Protein AF-A0A9D4J4B9-F1 (afdb_monomer)

Nearest PDB structures (foldseek):
  5hxy-assembly2_B  TM=6.869E-01  e=1.549E-01  Thermoplasma acidophilum DSM 1728
  5hxy-assembly3_C  TM=6.856E-01  e=2.153E-01  Thermo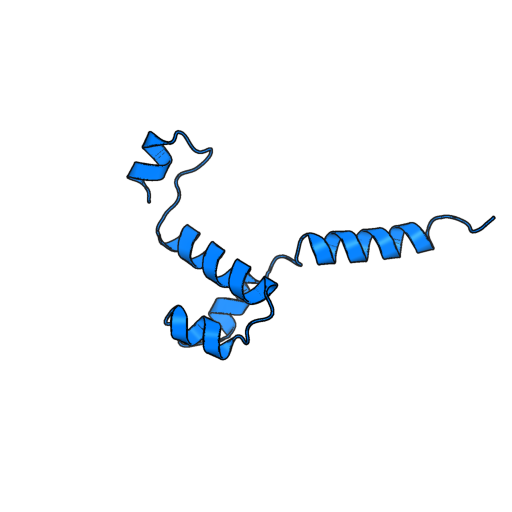plasma acidophilum DSM 1728
  5hxy-assembly5_E  TM=6.901E-01  e=2.153E-01  Thermoplasma acidophilum DSM 1728
  2a3v-assembly1_A  TM=7.757E-01  e=9.806E-01  Vibrio cholerae O1 biovar El Tor str. N16961
  6emy-assembly1_A  TM=5.906E-01  e=4.446E-01  Enterococcus faecalis

Solvent-accessible surface area (backbone atoms only — not comparable to full-atom values): 4622 Å² total; per-residue (Å²): 81,49,66,59,25,56,75,68,66,48,100,55,78,40,44,68,66,52,56,51,51,52,52,53,45,54,43,49,75,71,66,51,56,65,69,57,55,24,61,78,72,68,48,92,55,70,66,72,52,52,67,65,58,74,60,74,49,71,65,54,49,49,50,53,51,50,55,52,50,64,72,69,52,82,86,127

Organism: Dreissena polymorpha (NCBI:txid45954)

Radius of gyration: 17.44 Å; Cα contacts (8 Å, |Δi|>4): 42; chains: 1; bounding box: 39×38×41 Å

Structure (mmCIF, N/CA/C/O backbone):
data_AF-A0A9D4J4B9-F1
#
_entry.id   AF-A0A9D4J4B9-F1
#
loop_
_atom_site.group_PDB
_atom_site.id
_atom_site.type_symbol
_atom_site.label_atom_id
_atom_site.label_alt_id
_atom_site.label_comp_id
_atom_site.label_asym_id
_atom_site.label_entity_id
_atom_site.label_seq_id
_atom_site.pdbx_PDB_ins_code
_atom_site.Cartn_x
_atom_site.Cartn_y
_atom_site.Cartn_z
_atom_site.occupancy
_atom_site.B_iso_or_equiv
_atom_si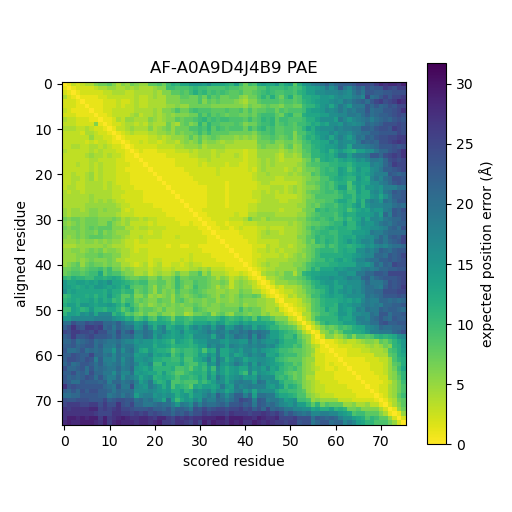te.auth_seq_id
_atom_site.auth_comp_id
_atom_site.auth_asym_id
_atom_site.auth_atom_id
_atom_site.pdbx_PDB_model_num
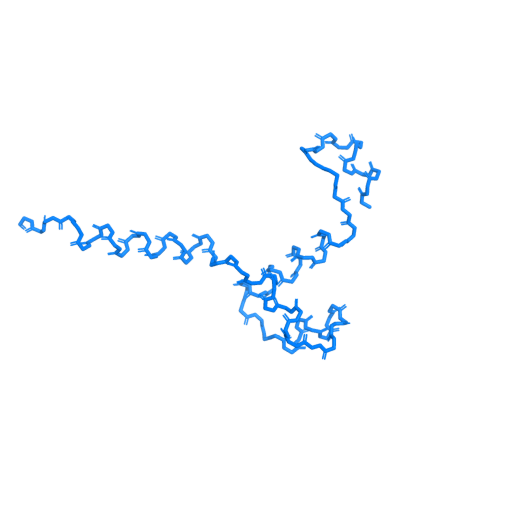ATOM 1 N N . MET A 1 1 ? 11.978 2.333 -12.036 1.00 84.00 1 MET A N 1
ATOM 2 C CA . MET A 1 1 ? 11.436 3.509 -11.315 1.00 84.00 1 MET A CA 1
ATOM 3 C C . MET A 1 1 ? 12.383 4.6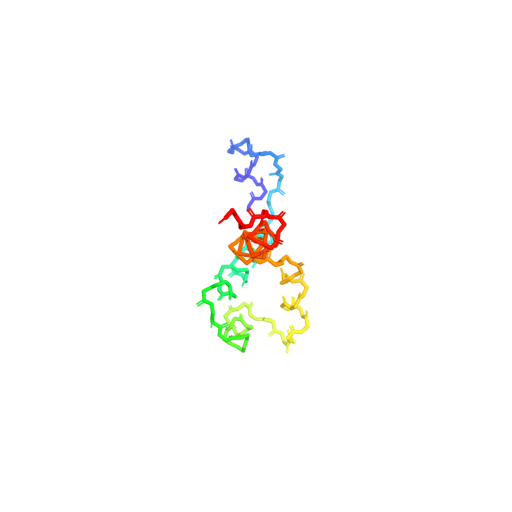92 -11.217 1.00 84.00 1 MET A C 1
ATOM 5 O O . MET A 1 1 ? 11.923 5.787 -11.497 1.00 84.00 1 MET A O 1
ATOM 9 N N . LYS A 1 2 ? 13.675 4.517 -10.894 1.00 79.50 2 LYS A N 1
ATOM 10 C CA . LYS A 1 2 ? 14.603 5.653 -10.711 1.00 79.50 2 LYS A CA 1
ATOM 11 C C . LYS A 1 2 ? 14.597 6.643 -11.891 1.00 79.50 2 LYS A C 1
ATOM 13 O O . LYS A 1 2 ? 14.354 7.829 -11.681 1.00 79.50 2 LYS A O 1
ATOM 18 N N . ASN A 1 3 ? 14.750 6.144 -13.119 1.00 86.81 3 ASN A N 1
ATOM 19 C CA . ASN A 1 3 ? 14.758 6.978 -14.330 1.00 86.81 3 ASN A CA 1
ATOM 20 C C . ASN A 1 3 ? 13.403 7.658 -14.570 1.00 86.81 3 ASN A C 1
ATOM 22 O O . ASN A 1 3 ? 13.361 8.868 -14.737 1.00 86.81 3 ASN A O 1
ATOM 26 N N . ILE A 1 4 ? 12.298 6.911 -14.476 1.00 88.62 4 ILE A N 1
ATOM 27 C CA . ILE A 1 4 ? 10.934 7.445 -14.641 1.00 88.62 4 ILE A CA 1
ATOM 28 C C . ILE A 1 4 ? 10.655 8.559 -13.623 1.00 88.62 4 ILE A C 1
ATOM 30 O O . ILE A 1 4 ? 10.224 9.635 -14.010 1.00 88.62 4 ILE A O 1
ATOM 34 N N . SER A 1 5 ? 10.969 8.347 -12.338 1.00 86.19 5 SER A N 1
ATOM 35 C CA . SER A 1 5 ? 10.760 9.361 -11.291 1.00 86.19 5 SER A CA 1
ATOM 36 C C . SER A 1 5 ? 11.589 10.630 -11.503 1.00 86.19 5 SER A C 1
ATOM 38 O O . SER A 1 5 ? 11.154 11.717 -11.141 1.00 86.19 5 SER A O 1
ATOM 40 N N . THR A 1 6 ? 12.762 10.487 -12.127 1.00 85.31 6 THR A N 1
ATOM 41 C CA . THR A 1 6 ? 13.657 11.604 -12.443 1.00 85.31 6 THR A CA 1
ATOM 42 C C . THR A 1 6 ? 13.151 12.378 -13.662 1.00 85.31 6 THR A C 1
ATOM 44 O O . THR A 1 6 ? 13.081 13.601 -13.616 1.00 85.31 6 THR A O 1
ATOM 47 N N . ILE A 1 7 ? 12.733 11.678 -14.722 1.00 91.88 7 ILE A N 1
ATOM 48 C CA . ILE A 1 7 ? 12.146 12.283 -15.930 1.00 91.88 7 ILE A CA 1
ATOM 49 C C . ILE A 1 7 ? 10.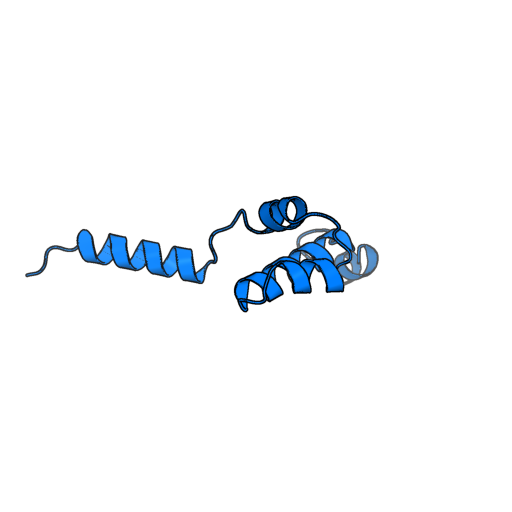837 13.006 -15.587 1.00 91.88 7 ILE A C 1
ATOM 51 O O . ILE A 1 7 ? 10.615 14.127 -16.031 1.00 91.88 7 ILE A O 1
ATOM 55 N N . ALA A 1 8 ? 10.006 12.399 -14.738 1.00 90.44 8 ALA A N 1
ATOM 56 C CA . ALA A 1 8 ? 8.747 12.971 -14.271 1.00 90.44 8 ALA A CA 1
ATOM 57 C C . ALA A 1 8 ? 8.915 14.094 -13.225 1.00 90.44 8 ALA A C 1
ATOM 59 O O . ALA A 1 8 ? 7.912 14.610 -12.743 1.00 90.44 8 ALA A O 1
ATOM 60 N N . LYS A 1 9 ? 10.155 14.465 -12.858 1.00 90.75 9 LYS A N 1
ATOM 61 C CA . LYS A 1 9 ? 10.474 15.520 -11.876 1.00 90.75 9 LYS A CA 1
ATOM 62 C C . LYS A 1 9 ? 9.710 15.378 -10.549 1.00 90.75 9 LYS A C 1
ATOM 64 O O . LYS A 1 9 ? 9.244 16.362 -9.980 1.00 90.75 9 LYS A O 1
ATOM 69 N N . LEU A 1 10 ? 9.574 14.147 -10.052 1.00 87.56 10 LEU A N 1
ATOM 70 C CA . LEU A 1 10 ? 8.929 13.900 -8.762 1.00 87.56 10 LEU A CA 1
ATOM 71 C C . LEU A 1 10 ? 9.795 14.431 -7.609 1.00 87.56 10 LEU A C 1
ATOM 73 O O . LEU A 1 10 ? 11.017 14.510 -7.722 1.00 87.56 10 LEU A O 1
ATOM 77 N N . SER A 1 11 ? 9.161 14.732 -6.473 1.00 87.31 11 SER A N 1
ATOM 78 C CA . SER A 1 11 ? 9.817 15.280 -5.271 1.00 87.31 11 SER A CA 1
ATOM 79 C C . SER A 1 11 ? 10.922 14.391 -4.689 1.00 87.31 11 SER A C 1
ATOM 81 O O . SER A 1 11 ? 11.773 14.869 -3.945 1.00 87.31 11 SER A O 1
ATOM 83 N N . GLN A 1 12 ? 10.929 13.101 -5.029 1.00 84.69 12 GLN A N 1
ATOM 84 C CA . GLN A 1 12 ? 11.976 12.162 -4.649 1.00 84.69 12 GLN A CA 1
ATOM 85 C C . GLN A 1 12 ? 12.151 11.055 -5.690 1.00 84.69 12 GLN A C 1
ATOM 87 O O . GLN A 1 12 ? 11.277 10.782 -6.519 1.00 84.69 12 GLN A O 1
ATOM 92 N N . ARG A 1 13 ? 13.293 10.365 -5.614 1.00 85.38 13 ARG A N 1
ATOM 93 C CA . ARG A 1 13 ? 13.583 9.205 -6.460 1.00 85.38 13 ARG A CA 1
ATOM 94 C C . ARG A 1 13 ? 12.907 7.960 -5.913 1.00 85.38 13 ARG A C 1
ATOM 96 O O . ARG A 1 13 ? 13.322 7.404 -4.899 1.00 85.38 13 ARG A O 1
ATOM 103 N N . TYR A 1 14 ? 11.932 7.462 -6.657 1.00 84.31 14 TYR A N 1
ATOM 104 C CA . TYR A 1 14 ? 11.256 6.220 -6.317 1.00 84.31 14 TYR A CA 1
ATOM 105 C C . TYR A 1 14 ? 12.013 5.013 -6.873 1.00 84.31 14 TYR A C 1
ATOM 107 O O . TYR A 1 14 ? 12.523 5.003 -8.000 1.00 84.31 14 TYR A O 1
ATOM 115 N N . THR A 1 15 ? 12.079 3.951 -6.077 1.00 88.56 15 THR A N 1
ATOM 116 C CA . THR A 1 15 ? 12.657 2.662 -6.473 1.00 88.56 15 THR A CA 1
ATOM 117 C C . THR A 1 15 ? 11.561 1.606 -6.602 1.00 88.56 15 THR A C 1
ATOM 119 O O . THR A 1 15 ? 10.410 1.849 -6.245 1.00 88.56 15 THR A O 1
ATOM 122 N N . GLY A 1 16 ? 11.899 0.421 -7.123 1.00 87.12 16 GLY A N 1
ATOM 123 C CA . GLY A 1 16 ? 10.950 -0.700 -7.145 1.00 87.12 16 GLY A CA 1
ATOM 124 C C . GLY A 1 16 ? 10.464 -1.082 -5.740 1.00 87.12 16 GLY A C 1
ATOM 125 O O . GLY A 1 16 ? 9.312 -1.468 -5.576 1.00 87.12 16 GLY A O 1
ATOM 126 N N . HIS A 1 17 ? 11.299 -0.875 -4.717 1.00 84.38 17 HIS A N 1
ATOM 127 C CA . HIS A 1 17 ? 10.917 -1.068 -3.320 1.00 84.38 17 HIS A CA 1
ATOM 128 C C . HIS A 1 17 ? 9.783 -0.126 -2.892 1.00 84.38 17 HIS A C 1
ATOM 130 O O . HIS A 1 17 ? 8.856 -0.563 -2.221 1.00 84.38 17 HIS A O 1
ATOM 136 N N . CYS A 1 18 ? 9.797 1.133 -3.342 1.00 83.06 18 CYS A N 1
ATOM 137 C CA . CYS A 1 18 ? 8.732 2.088 -3.034 1.00 83.06 18 CYS A CA 1
ATOM 138 C C . CYS A 1 18 ? 7.387 1.651 -3.624 1.00 83.06 18 CYS A C 1
ATOM 140 O O . CYS A 1 18 ? 6.386 1.671 -2.924 1.00 83.06 18 CYS A O 1
ATOM 142 N N . LEU A 1 19 ? 7.368 1.195 -4.883 1.00 86.06 19 LEU A N 1
ATOM 143 C CA . LEU A 1 19 ? 6.137 0.691 -5.506 1.00 86.06 19 LEU A CA 1
ATOM 144 C C . LEU A 1 19 ? 5.583 -0.529 -4.776 1.00 86.06 19 LEU A C 1
ATOM 146 O O . LEU A 1 19 ? 4.380 -0.647 -4.570 1.00 86.06 19 LEU A O 1
ATOM 150 N N . ARG A 1 20 ? 6.476 -1.434 -4.373 1.00 86.69 20 ARG A N 1
ATOM 151 C CA . ARG A 1 20 ? 6.108 -2.621 -3.612 1.00 86.69 20 ARG A CA 1
ATOM 152 C C . ARG A 1 20 ? 5.516 -2.255 -2.251 1.00 86.69 20 ARG A C 1
ATOM 154 O O . ARG A 1 20 ? 4.497 -2.818 -1.871 1.00 86.69 20 ARG A O 1
ATOM 161 N N . ALA A 1 21 ? 6.118 -1.291 -1.555 1.00 83.56 21 ALA A N 1
ATOM 162 C CA . ALA A 1 21 ? 5.583 -0.753 -0.309 1.00 83.56 21 ALA A CA 1
ATOM 163 C C . ALA A 1 21 ? 4.175 -0.175 -0.512 1.00 83.56 21 ALA A C 1
ATOM 165 O O . ALA A 1 21 ? 3.263 -0.520 0.233 1.00 83.56 21 ALA A O 1
ATOM 166 N N . THR A 1 22 ? 3.982 0.634 -1.559 1.00 85.88 22 THR A N 1
ATOM 167 C CA . THR A 1 22 ? 2.677 1.207 -1.914 1.00 85.88 22 THR A CA 1
ATOM 168 C C . THR A 1 22 ? 1.634 0.129 -2.211 1.00 85.88 22 THR A C 1
ATOM 170 O O . THR A 1 22 ? 0.514 0.227 -1.722 1.00 85.88 22 THR A O 1
ATOM 173 N N . ALA A 1 23 ? 1.990 -0.920 -2.957 1.00 87.94 23 ALA A N 1
ATOM 174 C CA . ALA A 1 23 ? 1.075 -2.016 -3.269 1.00 87.94 23 ALA A CA 1
ATOM 175 C C . ALA A 1 23 ? 0.662 -2.805 -2.015 1.00 87.94 23 ALA A C 1
ATOM 177 O O . ALA A 1 23 ? -0.515 -3.116 -1.843 1.00 87.94 23 ALA A O 1
ATOM 178 N N . ILE A 1 24 ? 1.614 -3.105 -1.122 1.00 86.50 24 ILE A N 1
ATOM 179 C CA . ILE A 1 24 ? 1.337 -3.769 0.161 1.00 86.50 24 ILE A CA 1
ATOM 180 C C . ILE A 1 24 ? 0.386 -2.919 1.008 1.00 86.50 24 ILE A C 1
ATOM 182 O O . ILE A 1 24 ? -0.593 -3.455 1.521 1.00 86.50 24 ILE A O 1
ATOM 186 N N . HIS A 1 25 ? 0.642 -1.611 1.104 1.00 84.19 25 HIS A N 1
ATOM 187 C CA . HIS A 1 25 ? -0.208 -0.679 1.848 1.00 84.19 25 HIS A CA 1
ATOM 188 C C . HIS A 1 25 ? -1.626 -0.631 1.272 1.00 84.19 25 HIS A C 1
ATOM 190 O O . HIS A 1 25 ? -2.586 -0.823 2.004 1.00 84.19 25 HIS A O 1
ATOM 196 N N . ALA A 1 26 ? -1.761 -0.465 -0.047 1.00 85.44 26 ALA A N 1
ATOM 197 C CA . ALA A 1 26 ? -3.062 -0.389 -0.707 1.00 85.44 26 ALA A CA 1
ATOM 198 C C . ALA A 1 26 ? -3.889 -1.673 -0.524 1.00 85.44 26 ALA A C 1
ATOM 200 O O . ALA A 1 26 ? -5.089 -1.605 -0.274 1.00 85.44 26 ALA A O 1
ATOM 201 N N . MET A 1 27 ? -3.257 -2.850 -0.608 1.00 86.69 27 MET A N 1
ATOM 202 C CA . MET A 1 27 ? -3.954 -4.117 -0.369 1.00 86.69 27 MET A CA 1
ATOM 203 C C . MET A 1 27 ? -4.350 -4.303 1.098 1.00 86.69 27 MET A C 1
ATOM 205 O O . MET A 1 27 ? -5.401 -4.878 1.377 1.00 86.69 27 MET A O 1
ATOM 209 N N . ASN A 1 28 ? -3.511 -3.839 2.025 1.00 84.81 28 ASN A N 1
ATOM 210 C CA . ASN A 1 28 ? -3.812 -3.880 3.450 1.00 84.81 28 ASN A CA 1
ATOM 211 C C . ASN A 1 28 ? -4.977 -2.941 3.794 1.00 84.81 28 ASN A C 1
ATOM 213 O O . ASN A 1 28 ? -5.904 -3.359 4.481 1.00 84.81 28 ASN A O 1
ATOM 217 N N . ASP A 1 29 ? -4.968 -1.718 3.260 1.00 82.38 29 ASP A N 1
ATOM 218 C CA . ASP A 1 29 ? -6.042 -0.733 3.435 1.00 82.38 29 ASP A CA 1
ATOM 219 C C . ASP A 1 29 ? -7.367 -1.199 2.819 1.00 82.38 29 ASP A C 1
ATOM 221 O O . ASP A 1 29 ? -8.432 -0.908 3.356 1.00 82.38 29 ASP A O 1
ATOM 225 N N . ALA A 1 30 ? -7.314 -1.971 1.730 1.00 85.25 30 ALA A N 1
ATOM 226 C CA . ALA A 1 30 ? -8.485 -2.623 1.142 1.00 85.25 30 ALA A CA 1
ATOM 227 C C . ALA A 1 30 ? -9.017 -3.811 1.976 1.00 85.25 30 ALA A C 1
ATOM 229 O O . ALA A 1 30 ? -10.006 -4.435 1.596 1.00 85.25 30 ALA A O 1
ATOM 230 N N . GLY A 1 31 ? -8.365 -4.154 3.094 1.00 83.56 31 GLY A N 1
ATOM 231 C CA . GLY A 1 31 ? -8.781 -5.234 3.989 1.00 83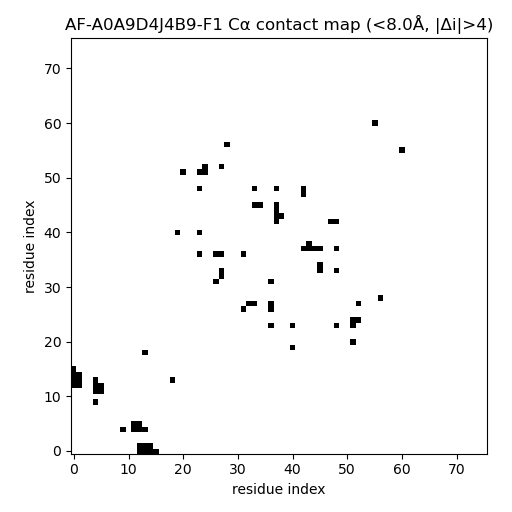.56 31 GLY A CA 1
ATOM 232 C C . GLY A 1 31 ? -8.431 -6.636 3.490 1.00 83.56 31 GLY A C 1
ATOM 233 O O . GLY A 1 31 ? -8.965 -7.622 4.003 1.00 83.56 31 GLY A O 1
ATOM 234 N N . HIS A 1 32 ? -7.542 -6.769 2.499 1.00 86.56 32 HIS A N 1
ATOM 235 C CA . HIS A 1 32 ? -7.108 -8.090 2.060 1.00 86.56 32 HIS A CA 1
ATOM 236 C C . HIS A 1 32 ? -6.276 -8.779 3.133 1.00 86.56 32 HIS A C 1
ATOM 238 O O . HIS A 1 32 ? -5.443 -8.188 3.819 1.00 86.56 32 HIS A O 1
ATOM 244 N N . GLU A 1 33 ? -6.464 -10.088 3.246 1.00 85.75 33 GLU A N 1
ATOM 245 C CA . GLU A 1 33 ? -5.767 -10.837 4.269 1.00 85.75 33 GLU A CA 1
ATOM 246 C C . GLU A 1 33 ? -4.256 -10.878 4.023 1.00 85.75 33 GLU A C 1
ATOM 248 O O . GLU A 1 33 ? -3.788 -11.181 2.920 1.00 85.75 33 GLU A O 1
ATOM 253 N N . ALA A 1 34 ? -3.485 -10.670 5.093 1.00 84.19 34 ALA A N 1
ATOM 254 C CA . ALA A 1 34 ? -2.028 -10.620 5.048 1.00 84.19 34 ALA A CA 1
ATOM 255 C C . ALA A 1 34 ? -1.398 -11.819 4.317 1.00 84.19 34 ALA A C 1
ATOM 257 O O . ALA A 1 34 ? -0.403 -11.643 3.622 1.00 84.19 34 ALA A O 1
ATOM 258 N N . ARG A 1 35 ? -1.976 -13.028 4.411 1.00 87.62 35 ARG A N 1
ATOM 259 C CA . ARG A 1 35 ? -1.467 -14.217 3.700 1.00 87.62 35 ARG A CA 1
ATOM 260 C C . ARG A 1 35 ? -1.507 -14.058 2.171 1.00 87.62 35 ARG A C 1
ATOM 262 O O . ARG A 1 35 ? -0.574 -14.479 1.494 1.00 87.62 35 ARG A O 1
ATOM 269 N N . HIS A 1 36 ? -2.548 -13.425 1.629 1.00 89.75 36 HIS A N 1
ATOM 270 C CA . HIS A 1 36 ? -2.698 -13.214 0.188 1.00 89.75 36 HIS A CA 1
ATOM 271 C C . HIS A 1 36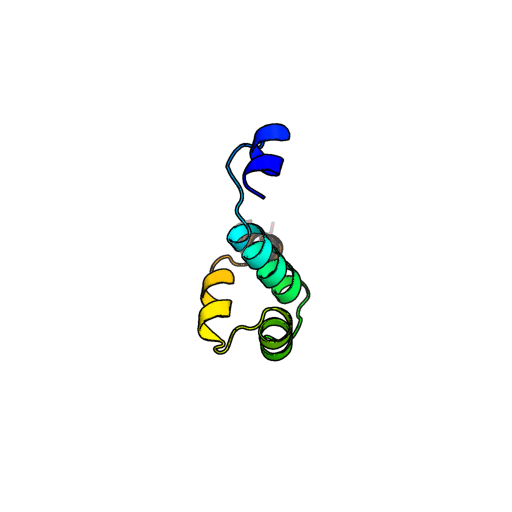 ? -1.752 -12.115 -0.289 1.00 89.75 36 HIS A C 1
ATOM 273 O O . HIS A 1 36 ? -1.065 -12.278 -1.295 1.00 89.75 36 HIS A O 1
ATOM 279 N N . ILE A 1 37 ? -1.637 -11.038 0.492 1.00 88.50 37 ILE A N 1
ATOM 280 C CA . ILE A 1 37 ? -0.684 -9.954 0.231 1.00 88.50 37 ILE A CA 1
ATOM 281 C C . ILE A 1 37 ? 0.748 -10.504 0.232 1.00 88.50 37 ILE A C 1
ATOM 283 O O . ILE A 1 37 ? 1.534 -10.189 -0.663 1.00 88.50 37 ILE A O 1
ATOM 287 N N . MET A 1 38 ? 1.084 -11.370 1.194 1.00 89.25 38 MET A N 1
ATOM 288 C CA . MET A 1 38 ? 2.376 -12.057 1.252 1.00 89.25 38 MET A CA 1
ATOM 289 C C . MET A 1 38 ? 2.638 -12.894 0.009 1.00 89.25 38 MET A C 1
ATOM 291 O O . MET A 1 38 ? 3.727 -12.788 -0.546 1.00 89.25 38 MET A O 1
ATOM 295 N N . PHE A 1 39 ? 1.661 -13.693 -0.425 1.00 88.81 39 PHE A N 1
ATOM 296 C CA . PHE A 1 39 ? 1.790 -14.555 -1.596 1.00 88.81 39 PHE A CA 1
ATOM 297 C C . PHE A 1 39 ? 2.036 -13.744 -2.873 1.00 88.81 39 PHE A C 1
ATOM 299 O O . PHE A 1 39 ? 3.029 -13.977 -3.555 1.00 88.81 39 PHE A O 1
ATOM 306 N N . ILE A 1 40 ? 1.201 -12.733 -3.138 1.00 88.56 40 ILE A N 1
ATOM 307 C CA . ILE A 1 40 ? 1.292 -11.883 -4.339 1.00 88.56 40 ILE A CA 1
ATOM 308 C C . ILE A 1 40 ? 2.618 -11.126 -4.382 1.00 88.56 40 ILE A C 1
ATOM 310 O O . ILE A 1 40 ? 3.235 -10.980 -5.435 1.00 88.56 40 ILE A O 1
ATOM 314 N N . ASN A 1 41 ? 3.081 -10.643 -3.231 1.00 85.44 41 ASN A N 1
ATOM 315 C CA . ASN A 1 41 ? 4.342 -9.929 -3.181 1.00 85.44 41 ASN A CA 1
ATOM 316 C C . ASN A 1 41 ? 5.532 -10.906 -3.126 1.00 85.44 41 ASN A C 1
ATOM 318 O O . ASN A 1 41 ? 6.612 -10.570 -3.591 1.00 85.44 41 ASN A O 1
ATOM 322 N N . GLY A 1 42 ? 5.406 -12.121 -2.603 1.00 85.50 42 GLY A N 1
ATOM 323 C CA . GLY A 1 42 ? 6.537 -13.030 -2.373 1.00 85.50 42 GLY A CA 1
ATOM 324 C C . GLY A 1 42 ? 7.268 -12.763 -1.050 1.00 85.50 42 GLY A C 1
ATOM 325 O O . GLY A 1 42 ? 8.479 -12.954 -0.945 1.00 85.50 42 GLY A O 1
ATOM 326 N N . HIS A 1 43 ? 6.552 -12.273 -0.033 1.00 84.25 43 HIS A N 1
ATOM 327 C CA . HIS A 1 43 ? 7.070 -12.194 1.335 1.00 84.25 43 HIS A CA 1
ATOM 328 C C . HIS A 1 43 ? 6.868 -13.529 2.059 1.00 84.25 43 HIS A C 1
ATOM 330 O O . HIS A 1 43 ? 5.775 -14.083 2.054 1.00 84.25 43 HIS A O 1
ATOM 336 N N . ARG A 1 44 ? 7.913 -14.025 2.735 1.00 77.75 44 ARG A N 1
ATOM 337 C CA . ARG A 1 44 ? 7.857 -15.290 3.496 1.00 77.75 44 ARG A CA 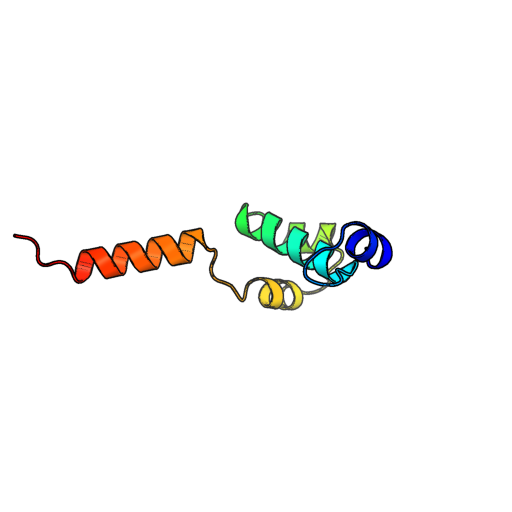1
ATOM 338 C C . ARG A 1 44 ? 7.318 -15.133 4.915 1.00 77.75 44 ARG A C 1
ATOM 340 O O . ARG A 1 44 ? 6.899 -16.113 5.513 1.00 77.75 44 ARG A O 1
ATOM 347 N N . ASN A 1 45 ? 7.332 -13.919 5.467 1.00 75.31 45 ASN A N 1
ATOM 348 C CA . ASN A 1 45 ? 6.900 -13.672 6.839 1.00 75.31 45 ASN A CA 1
ATOM 349 C C . ASN A 1 45 ? 5.898 -12.502 6.931 1.00 75.31 45 ASN A C 1
ATOM 351 O O . ASN A 1 45 ? 5.948 -11.552 6.146 1.00 75.31 45 ASN A O 1
ATOM 355 N N . LYS A 1 46 ? 4.991 -12.582 7.917 1.00 68.25 46 LYS A N 1
ATOM 356 C CA . LYS A 1 46 ? 4.000 -11.531 8.222 1.00 68.25 46 LYS A CA 1
ATOM 357 C C . LYS A 1 46 ? 4.645 -10.278 8.825 1.00 68.25 46 LYS A C 1
ATOM 359 O O . LYS A 1 46 ? 4.103 -9.185 8.689 1.00 68.25 46 LYS A O 1
ATOM 364 N N . ALA A 1 47 ? 5.796 -10.421 9.484 1.00 70.31 47 ALA A N 1
ATOM 365 C CA . ALA A 1 47 ? 6.500 -9.312 10.128 1.00 70.31 47 ALA A CA 1
ATOM 366 C C . ALA A 1 47 ? 6.964 -8.251 9.114 1.00 70.31 47 ALA A C 1
ATOM 368 O O . ALA A 1 47 ? 6.823 -7.061 9.367 1.00 70.31 47 ALA A O 1
ATOM 369 N N . SER A 1 48 ? 7.401 -8.675 7.925 1.00 68.38 48 SER A N 1
ATOM 370 C CA . SER A 1 48 ? 7.784 -7.805 6.814 1.00 68.38 48 SER A CA 1
ATOM 371 C C . SER A 1 48 ? 6.623 -6.953 6.321 1.00 68.38 48 SER A C 1
ATOM 373 O O . SER A 1 48 ? 6.872 -5.871 5.813 1.00 68.38 48 SER A O 1
ATOM 375 N N . ILE A 1 49 ? 5.376 -7.416 6.469 1.00 72.50 49 ILE A N 1
ATOM 376 C CA . ILE A 1 49 ? 4.181 -6.632 6.131 1.00 72.50 49 ILE A CA 1
ATOM 377 C C . ILE A 1 49 ? 3.832 -5.653 7.250 1.00 72.50 49 ILE A C 1
ATOM 379 O O . ILE A 1 49 ? 3.524 -4.499 6.971 1.00 72.50 49 ILE A O 1
ATOM 383 N N . ARG A 1 50 ? 3.952 -6.073 8.517 1.00 70.50 50 ARG A N 1
ATOM 384 C CA . ARG A 1 50 ? 3.704 -5.192 9.672 1.00 70.50 50 ARG A CA 1
ATOM 385 C C . ARG A 1 50 ? 4.561 -3.925 9.643 1.00 70.50 50 ARG A C 1
ATOM 387 O O . ARG A 1 50 ? 4.062 -2.874 10.022 1.00 70.50 50 ARG A O 1
ATOM 394 N N . SER A 1 51 ? 5.799 -4.002 9.154 1.00 66.81 51 SER A N 1
ATOM 395 C CA . SER A 1 51 ? 6.664 -2.826 8.980 1.00 66.81 51 SER A CA 1
ATOM 396 C C . SER A 1 51 ? 6.120 -1.811 7.969 1.00 66.81 51 SER A C 1
ATOM 398 O O . SER A 1 51 ? 6.385 -0.622 8.114 1.00 66.81 51 SER A O 1
ATOM 400 N N . TYR A 1 52 ? 5.344 -2.243 6.969 1.00 67.06 52 TYR A N 1
ATOM 401 C CA . TYR A 1 52 ? 4.664 -1.315 6.063 1.00 67.06 52 TYR A CA 1
ATOM 402 C C . TYR A 1 52 ? 3.406 -0.718 6.701 1.00 67.06 52 TYR A C 1
ATOM 404 O O . TYR A 1 52 ? 3.085 0.419 6.398 1.00 67.06 52 TYR A O 1
ATOM 412 N N . ASN A 1 53 ? 2.768 -1.419 7.642 1.00 62.97 53 ASN A N 1
ATOM 413 C CA . ASN A 1 53 ? 1.549 -0.989 8.341 1.00 62.97 53 ASN A CA 1
ATOM 414 C C . ASN A 1 53 ? 1.803 -0.076 9.562 1.00 62.97 53 ASN A C 1
ATOM 416 O O . ASN A 1 53 ? 0.930 0.074 10.412 1.00 62.97 53 ASN A O 1
ATOM 420 N N . LEU A 1 54 ? 2.992 0.528 9.696 1.00 59.81 54 LEU A N 1
ATOM 421 C CA . LEU A 1 54 ? 3.315 1.425 10.821 1.00 59.81 54 LEU A CA 1
ATOM 422 C C . LEU A 1 54 ? 2.519 2.744 10.800 1.00 59.81 54 LEU A C 1
ATOM 424 O O . LEU A 1 54 ? 2.484 3.463 11.797 1.00 59.81 54 LEU A O 1
ATOM 428 N N . GLY A 1 55 ? 1.875 3.073 9.681 1.00 56.50 55 GLY A N 1
ATOM 429 C CA . GLY A 1 55 ? 0.962 4.201 9.588 1.00 56.50 55 GLY A CA 1
ATOM 430 C C . GLY A 1 55 ? -0.473 3.728 9.739 1.00 56.50 55 GLY A C 1
ATOM 431 O O . GLY A 1 55 ? -1.010 3.150 8.808 1.00 56.50 55 GLY A O 1
ATOM 432 N N . CYS A 1 56 ? -1.104 4.027 10.876 1.00 53.72 56 CYS A N 1
ATOM 433 C CA . CYS A 1 56 ? -2.565 4.092 10.966 1.00 53.72 56 CYS A CA 1
ATOM 434 C C . CYS A 1 56 ? -3.104 4.816 9.716 1.00 53.72 56 CYS A C 1
ATOM 436 O O . CYS A 1 56 ? -2.584 5.891 9.368 1.00 53.72 56 CYS A O 1
ATOM 438 N N . ASN A 1 57 ? -4.067 4.196 9.026 1.00 65.62 57 ASN A N 1
ATOM 439 C CA . ASN A 1 57 ? -4.632 4.685 7.767 1.00 65.62 57 ASN A CA 1
ATOM 440 C C . ASN A 1 57 ? -5.061 6.151 7.953 1.00 65.62 57 ASN A C 1
ATOM 442 O O . ASN A 1 57 ? -5.558 6.520 9.014 1.00 65.62 57 ASN A O 1
ATOM 446 N N . ILE A 1 58 ? -4.875 7.024 6.957 1.00 63.78 58 ILE A N 1
ATOM 447 C CA . ILE A 1 58 ? -5.316 8.432 7.048 1.00 63.78 58 ILE A CA 1
ATOM 448 C C . ILE A 1 58 ? -6.794 8.529 7.452 1.00 63.78 58 ILE A C 1
ATOM 450 O O . ILE A 1 58 ? -7.166 9.429 8.203 1.00 63.78 58 ILE A O 1
ATOM 454 N N . ASN A 1 59 ? -7.620 7.591 6.992 1.00 63.91 59 ASN A N 1
ATOM 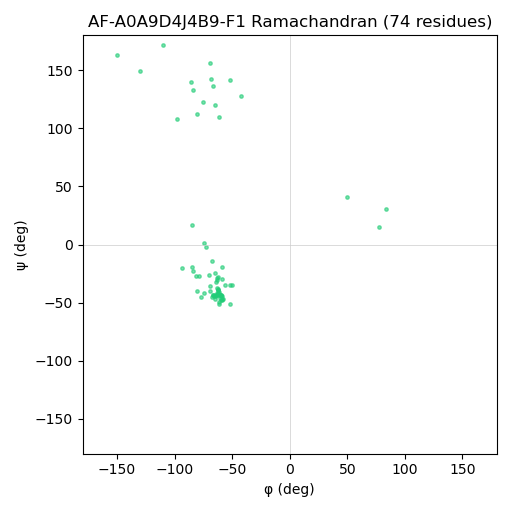455 C CA . ASN A 1 59 ? -9.028 7.502 7.357 1.00 63.91 59 ASN A CA 1
ATOM 456 C C . ASN A 1 59 ? -9.223 7.081 8.816 1.00 63.91 59 ASN A C 1
ATOM 458 O O . ASN A 1 59 ? -10.057 7.662 9.499 1.00 63.91 59 ASN A O 1
ATOM 462 N N . GLU A 1 60 ? -8.422 6.144 9.322 1.00 68.12 60 GLU A N 1
ATOM 463 C CA . GLU A 1 60 ? -8.433 5.771 10.739 1.00 68.12 60 GLU A CA 1
ATOM 464 C C . GLU A 1 60 ? -7.932 6.923 11.616 1.00 68.12 60 GLU A C 1
ATOM 466 O O . GLU A 1 60 ? -8.581 7.263 12.599 1.00 68.12 60 GLU A O 1
ATOM 471 N N . LYS A 1 61 ? -6.857 7.617 11.220 1.00 73.25 61 LYS A N 1
ATOM 472 C CA . LYS A 1 61 ? -6.372 8.827 11.900 1.00 73.25 61 LYS A CA 1
ATOM 473 C C . LYS A 1 61 ? -7.430 9.924 11.925 1.00 73.25 61 LYS A C 1
ATOM 475 O O . LYS A 1 61 ? -7.632 10.537 12.968 1.00 73.25 61 LYS A O 1
ATOM 480 N N . LYS A 1 62 ? -8.123 10.161 10.805 1.00 77.19 62 LYS A N 1
ATOM 481 C CA . LYS A 1 62 ? -9.257 11.096 10.747 1.00 77.19 62 LYS A CA 1
ATOM 482 C C . LYS A 1 62 ? -10.401 10.638 11.643 1.00 77.19 62 LYS A C 1
ATOM 484 O O . LYS A 1 62 ? -10.930 11.458 12.378 1.00 77.19 62 LYS A O 1
ATOM 489 N N . SER A 1 63 ? -10.749 9.352 11.636 1.00 80.00 63 SER A N 1
ATOM 490 C CA . SER A 1 63 ? -11.788 8.805 12.512 1.00 80.00 63 SER A CA 1
ATOM 491 C C . SER A 1 63 ? -11.436 9.007 13.984 1.00 80.00 63 SER A C 1
ATOM 493 O O . SER A 1 63 ? -12.259 9.513 14.735 1.00 80.00 63 SER A O 1
ATOM 495 N N . MET A 1 64 ? -10.210 8.674 14.390 1.00 80.88 64 MET A N 1
ATOM 496 C CA . MET A 1 64 ? -9.723 8.868 15.758 1.00 80.88 64 MET A CA 1
ATOM 497 C C . MET A 1 64 ? -9.697 10.350 16.144 1.00 80.88 64 MET A C 1
ATOM 499 O O . MET A 1 64 ? -10.123 10.704 17.240 1.00 80.88 64 MET A O 1
ATOM 503 N N . SER A 1 65 ? -9.244 11.218 15.234 1.00 84.00 65 SER A N 1
ATOM 504 C CA . SER A 1 65 ? -9.254 12.670 15.428 1.00 84.00 65 SER A CA 1
ATOM 505 C C . SER A 1 65 ? -10.674 13.205 15.606 1.00 84.00 65 SER A C 1
ATOM 507 O O . SER A 1 65 ? -10.902 14.028 16.485 1.00 84.00 65 SER A O 1
ATOM 509 N N . ASN A 1 66 ? -11.632 12.728 14.808 1.00 84.50 66 ASN A N 1
ATOM 510 C CA . ASN A 1 66 ? -13.033 13.136 14.894 1.00 84.50 66 ASN A CA 1
ATOM 511 C C . ASN A 1 66 ? -13.674 12.668 16.206 1.00 84.50 66 ASN A C 1
ATOM 513 O O . ASN A 1 66 ? -14.361 13.453 16.851 1.00 84.50 66 ASN A O 1
ATOM 517 N N . THR A 1 67 ? -13.420 11.425 16.631 1.00 86.25 67 THR A N 1
ATOM 518 C CA . THR A 1 67 ? -13.895 10.908 17.924 1.00 86.25 67 THR A CA 1
ATOM 519 C C . THR A 1 67 ? -13.344 11.726 19.087 1.00 86.25 67 THR A C 1
ATOM 521 O O . THR A 1 67 ? -14.089 12.060 20.001 1.00 86.25 67 THR A O 1
ATOM 524 N N . LEU A 1 68 ? -12.055 12.079 19.052 1.00 84.38 68 LEU A N 1
ATOM 525 C CA . LEU A 1 68 ? -11.448 12.901 20.097 1.00 84.38 68 LEU A CA 1
ATOM 526 C C . LEU A 1 68 ? -12.034 14.316 20.110 1.00 84.38 68 LEU A C 1
ATOM 528 O O . LEU A 1 68 ? -12.389 14.806 21.175 1.00 84.38 68 LEU A O 1
ATOM 532 N N . SER A 1 69 ? -12.196 14.929 18.934 1.00 87.56 69 SER A N 1
ATOM 533 C CA . SER A 1 69 ? -12.811 16.252 18.797 1.00 87.56 69 SER A CA 1
ATOM 534 C C . SER A 1 69 ? -14.236 16.262 19.353 1.00 87.56 69 SER A C 1
ATOM 536 O O . SER A 1 69 ? -14.588 17.154 20.112 1.00 87.56 69 SER A O 1
ATOM 538 N N . ALA A 1 70 ? -15.040 15.239 19.053 1.00 83.94 70 ALA A N 1
ATOM 539 C CA . ALA A 1 70 ? -16.412 15.131 19.548 1.00 83.94 70 ALA A CA 1
ATOM 540 C C . ALA A 1 70 ? -16.512 14.976 21.077 1.00 83.94 70 ALA A C 1
ATOM 542 O O . ALA A 1 70 ? -17.541 15.312 21.651 1.00 83.94 70 ALA A O 1
ATOM 543 N N . LEU A 1 71 ? -15.465 14.470 21.737 1.00 82.75 71 LEU A N 1
ATOM 544 C CA . LEU A 1 71 ? -15.403 14.363 23.199 1.00 82.75 71 LEU A CA 1
ATOM 545 C C . LEU A 1 71 ? -14.940 15.662 23.873 1.00 82.75 71 LEU A C 1
ATOM 547 O O . LEU A 1 71 ? -15.189 15.846 25.062 1.00 82.75 71 LEU A O 1
ATOM 551 N N . THR A 1 72 ? -14.225 16.525 23.149 1.00 81.12 72 THR A N 1
ATOM 552 C CA . THR A 1 72 ? -13.680 17.782 23.682 1.00 81.12 72 THR A CA 1
ATOM 553 C C . THR A 1 72 ? -14.595 18.979 23.463 1.00 81.12 72 THR A C 1
ATOM 555 O O . THR A 1 72 ? -14.450 19.971 24.174 1.00 81.12 72 THR A O 1
ATOM 558 N N . GLU A 1 73 ? -15.527 18.904 22.511 1.00 72.81 73 GLU A N 1
ATOM 559 C CA . GLU A 1 73 ? -16.559 19.929 22.357 1.00 72.81 73 GLU A CA 1
ATOM 560 C C . GLU A 1 73 ? -17.627 19.760 23.458 1.00 72.81 73 GLU A C 1
ATOM 562 O O . GLU A 1 73 ? -18.228 18.686 23.564 1.00 72.81 73 GLU A O 1
ATOM 567 N N . PRO A 1 74 ? -17.893 20.783 24.292 1.00 62.09 74 PRO A N 1
ATOM 568 C CA . PRO A 1 74 ? -18.977 20.724 25.260 1.00 62.09 74 PRO A CA 1
ATOM 569 C C . PRO A 1 74 ? -20.311 20.659 24.510 1.00 62.09 74 PRO A C 1
ATOM 571 O O . PRO A 1 74 ? -20.655 21.557 23.743 1.00 62.09 74 PRO A O 1
ATOM 574 N N . THR A 1 75 ? -21.075 19.592 24.731 1.00 59.19 75 THR A N 1
ATOM 575 C CA . THR A 1 75 ? -22.483 19.530 24.333 1.00 59.19 75 THR A CA 1
ATOM 576 C C . THR A 1 75 ? -23.242 20.631 25.073 1.00 59.19 75 THR A C 1
ATOM 578 O O . THR A 1 75 ? -23.378 20.548 26.296 1.00 59.19 75 THR A O 1
ATOM 581 N N . CYS A 1 76 ? -23.670 21.665 24.344 1.00 47.56 76 CYS A N 1
ATOM 582 C CA . CYS A 1 76 ? -24.635 22.662 24.813 1.00 47.56 76 CYS A CA 1
ATOM 583 C C . CYS A 1 76 ? -25.990 22.022 25.132 1.00 47.56 76 CYS A C 1
ATOM 585 O O . CYS A 1 76 ? -26.395 21.105 24.378 1.00 47.56 76 CYS A O 1
#

InterPro domains:
  IPR011010 DNA breaking-rejoining enzyme, catalytic core [SSF56349] (3-52)
  IPR013762 Integrase-like, catalytic domain superfamily [G3DSA:1.10.443.10] (1-54)

pLDDT: mean 79.84, std 10.07, range [47.56, 91.88]

Secondary structure (DSSP, 8-state):
-HHHHHHTT-SS---HHHHHHHHHHHHHHTT--HHHHHHHHT-S-SHHHHTGGGS--HHHHHHHHHHHHHHHS---

Foldseek 3Di:
DQVVCVVVVHPDGDDPVNVLLVQLVVCVVVVHDLVVNCVVSVPPDSVVSVVSVPDDPPVNVVVVVVVVVVVPDDDD

Mean predicted aligned error: 10.16 Å

Sequence (76 aa):
MKNISTIAKLSQRYTGHCLRATAIHAMNDAGHEARHIMFINGHRNKASIRSYNLGCNINEKKSMSNTLSALTEPTC